Protein AF-A0A5J4UI88-F1 (afdb_monomer)

Structure (mmCIF, N/CA/C/O backbone):
data_AF-A0A5J4UI88-F1
#
_entry.id   AF-A0A5J4UI88-F1
#
loop_
_atom_site.group_PDB
_atom_site.id
_atom_site.type_symbol
_atom_site.label_atom_id
_atom_site.label_alt_id
_atom_site.label_comp_id
_atom_site.label_asym_id
_atom_site.label_entity_id
_atom_site.label_seq_id
_atom_site.pdbx_PDB_ins_code
_atom_site.Cartn_x
_atom_site.Cartn_y
_atom_site.Cartn_z
_atom_site.occupancy
_atom_site.B_iso_or_equiv
_atom_site.auth_seq_id
_atom_site.auth_comp_id
_atom_site.auth_asym_id
_atom_site.auth_atom_id
_atom_site.pdbx_PDB_model_num
ATOM 1 N N . MET A 1 1 ? 0.836 16.512 1.851 1.00 30.70 1 MET A N 1
ATOM 2 C CA . MET A 1 1 ? 0.501 16.439 0.409 1.00 30.70 1 MET A CA 1
ATOM 3 C C . MET A 1 1 ? 1.384 15.372 -0.224 1.00 30.70 1 MET A C 1
ATOM 5 O O . MET A 1 1 ? 2.600 15.520 -0.207 1.00 30.70 1 MET A O 1
ATOM 9 N N . VAL A 1 2 ? 0.810 14.248 -0.657 1.00 38.12 2 VAL A N 1
ATOM 10 C CA . VAL A 1 2 ? 1.555 13.188 -1.353 1.00 38.12 2 VAL A CA 1
ATOM 11 C C . VAL A 1 2 ? 1.760 13.658 -2.797 1.00 38.12 2 VAL A C 1
ATOM 13 O O . VAL A 1 2 ? 0.902 13.457 -3.644 1.00 38.1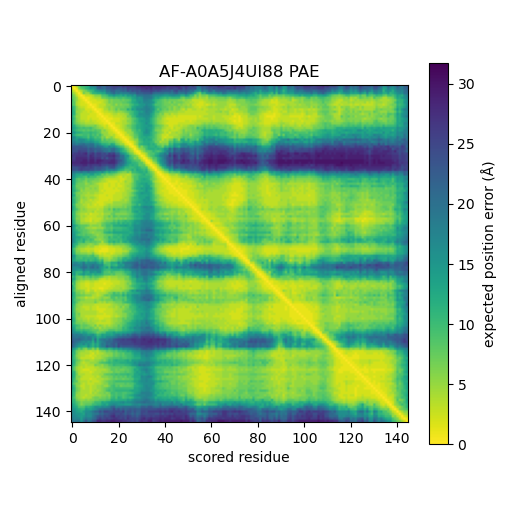2 2 VAL A O 1
ATOM 16 N N . ASN A 1 3 ? 2.866 14.352 -3.073 1.00 46.38 3 ASN A N 1
ATOM 17 C CA . ASN A 1 3 ? 3.141 14.979 -4.380 1.00 46.38 3 ASN A CA 1
ATOM 18 C C . ASN A 1 3 ? 3.817 14.036 -5.387 1.00 46.38 3 ASN A C 1
ATOM 20 O O . ASN A 1 3 ? 4.589 14.470 -6.240 1.00 46.38 3 ASN A O 1
ATOM 24 N N . THR A 1 4 ? 3.562 12.736 -5.275 1.00 62.91 4 THR A N 1
ATOM 25 C CA . THR A 1 4 ? 4.366 11.726 -5.962 1.00 62.91 4 THR A CA 1
ATOM 26 C C . THR A 1 4 ? 3.454 10.598 -6.438 1.00 62.91 4 THR A C 1
ATOM 28 O O . THR A 1 4 ? 3.512 9.480 -5.921 1.00 62.91 4 THR A O 1
ATOM 31 N N . SER A 1 5 ? 2.564 10.906 -7.389 1.00 69.12 5 SER A N 1
ATOM 32 C CA . SER A 1 5 ? 1.542 9.980 -7.906 1.00 69.12 5 SER A CA 1
ATOM 33 C C . SER A 1 5 ? 2.130 8.652 -8.396 1.00 69.12 5 SER A C 1
ATOM 35 O O . SER A 1 5 ? 1.512 7.605 -8.222 1.00 69.12 5 SER A O 1
ATOM 37 N N . GLN A 1 6 ? 3.374 8.656 -8.891 1.00 72.38 6 GLN A N 1
ATOM 38 C CA . GLN A 1 6 ? 4.074 7.445 -9.332 1.00 72.38 6 GLN A CA 1
ATOM 39 C C . GLN A 1 6 ? 4.306 6.408 -8.222 1.00 72.38 6 GLN A C 1
ATOM 41 O O . GLN A 1 6 ? 4.458 5.221 -8.508 1.00 72.38 6 GLN A O 1
ATOM 46 N N . THR A 1 7 ? 4.329 6.831 -6.955 1.00 78.25 7 THR A N 1
ATOM 47 C CA . THR A 1 7 ? 4.533 5.917 -5.820 1.00 78.25 7 THR A CA 1
ATOM 48 C C . THR A 1 7 ? 3.279 5.100 -5.508 1.00 78.25 7 THR A C 1
ATOM 50 O O . THR A 1 7 ? 3.391 4.026 -4.927 1.00 78.25 7 THR A O 1
ATOM 53 N N . LEU A 1 8 ? 2.089 5.535 -5.952 1.00 81.88 8 LEU A N 1
ATOM 54 C CA . LEU A 1 8 ? 0.861 4.751 -5.778 1.00 81.88 8 LEU A CA 1
ATOM 55 C C . LEU A 1 8 ? 0.901 3.435 -6.567 1.00 81.88 8 LEU A C 1
ATOM 57 O O . LEU A 1 8 ? 0.271 2.462 -6.159 1.00 81.88 8 LEU A O 1
ATOM 61 N N . LEU A 1 9 ? 1.660 3.389 -7.666 1.00 82.31 9 LEU A N 1
ATOM 62 C CA . LEU A 1 9 ? 1.787 2.205 -8.524 1.00 82.31 9 LEU A CA 1
ATOM 63 C C . LEU A 1 9 ? 2.499 1.046 -7.811 1.00 82.31 9 LEU A C 1
ATOM 65 O O . LEU A 1 9 ? 2.309 -0.110 -8.174 1.00 82.31 9 LEU A O 1
ATOM 69 N N . SER A 1 10 ? 3.301 1.362 -6.792 1.00 79.31 10 SER A N 1
ATOM 70 C CA . SER A 1 10 ? 4.039 0.417 -5.950 1.00 79.31 10 SER A CA 1
ATOM 71 C C . SER A 1 10 ? 3.528 0.413 -4.503 1.00 79.31 10 SER A C 1
ATOM 73 O O . SER A 1 10 ? 4.307 0.190 -3.575 1.00 79.31 10 SER A O 1
ATOM 75 N N . ASN A 1 11 ? 2.251 0.748 -4.285 1.00 82.62 11 ASN A N 1
ATOM 76 C CA . ASN A 1 11 ? 1.665 0.750 -2.947 1.00 82.62 11 ASN A CA 1
ATOM 77 C C . ASN A 1 11 ? 1.647 -0.664 -2.355 1.00 82.62 11 ASN A C 1
ATOM 79 O O . ASN A 1 11 ? 1.225 -1.609 -3.020 1.00 82.62 11 ASN A O 1
ATOM 83 N N . LEU A 1 12 ? 2.059 -0.786 -1.094 1.00 81.50 12 LEU A N 1
ATOM 84 C CA . LEU A 1 12 ? 2.133 -2.069 -0.399 1.00 81.50 12 LEU A CA 1
ATOM 85 C C . LEU A 1 12 ? 1.104 -2.205 0.728 1.00 81.50 12 LEU A C 1
ATOM 87 O O . LEU A 1 12 ? 0.577 -3.291 0.973 1.00 81.50 12 LEU A O 1
ATOM 91 N N . THR A 1 13 ? 0.847 -1.109 1.436 1.00 83.56 13 THR A N 1
ATOM 92 C CA . THR A 1 13 ? 0.018 -1.070 2.645 1.00 83.56 13 THR A CA 1
ATOM 93 C C . THR A 1 13 ? -0.467 0.356 2.897 1.00 83.56 13 THR A C 1
ATOM 95 O O . THR A 1 13 ? 0.109 1.326 2.393 1.00 83.56 13 THR A O 1
ATOM 98 N N . LEU A 1 14 ? -1.527 0.488 3.688 1.00 87.25 14 LEU A N 1
ATOM 99 C CA . LEU A 1 14 ? -1.999 1.766 4.198 1.00 87.25 14 LEU A CA 1
ATOM 100 C C . LEU A 1 14 ? -1.635 1.902 5.675 1.00 87.25 14 LEU A C 1
ATOM 102 O O . LEU A 1 14 ? -1.879 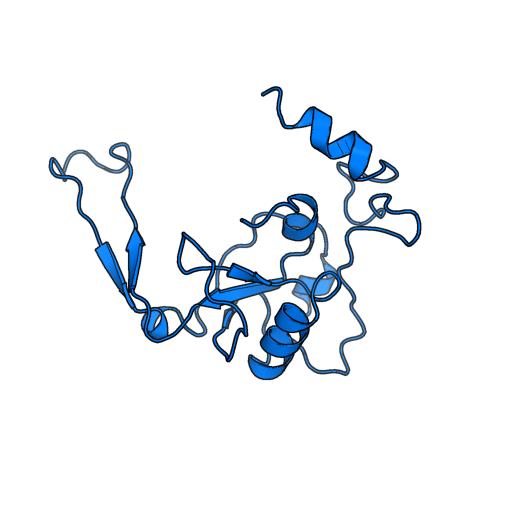1.004 6.475 1.00 87.25 14 LEU A O 1
ATOM 106 N N . TYR A 1 15 ? -1.115 3.061 6.046 1.00 87.31 15 TYR A N 1
ATOM 107 C CA . TYR A 1 15 ? -0.894 3.459 7.423 1.00 87.31 15 TYR A CA 1
ATOM 108 C C . TYR A 1 15 ? -2.076 4.270 7.960 1.00 87.31 15 TYR A C 1
ATOM 110 O O . TYR A 1 15 ? -2.558 5.202 7.305 1.00 87.31 15 TYR A O 1
ATOM 118 N N . VAL A 1 16 ? -2.480 3.963 9.193 1.00 86.81 16 VAL A N 1
ATOM 119 C CA . VAL A 1 16 ? -3.430 4.748 9.987 1.00 86.81 16 VAL A CA 1
ATOM 120 C C . VAL A 1 16 ? -2.872 5.020 11.377 1.00 86.81 16 VAL A C 1
ATOM 122 O O . VAL A 1 16 ? -2.233 4.178 12.007 1.00 86.81 16 VAL A O 1
ATOM 125 N N . HIS A 1 17 ? -3.155 6.211 11.895 1.00 83.88 17 HIS A N 1
ATOM 126 C CA . HIS A 1 17 ? -2.810 6.543 13.270 1.00 83.88 17 HIS A CA 1
ATOM 127 C C . HIS A 1 17 ? -3.947 6.127 14.212 1.00 83.88 17 HIS A C 1
ATOM 129 O O . HIS A 1 17 ? -5.086 6.569 14.059 1.00 83.88 17 HIS A O 1
ATOM 135 N N . LEU A 1 18 ? -3.634 5.332 15.238 1.00 83.00 18 LEU A N 1
ATOM 136 C CA . LEU A 1 18 ? -4.630 4.691 16.112 1.00 83.00 18 LEU A CA 1
ATOM 137 C C . LEU A 1 18 ? -5.561 5.675 16.834 1.00 83.00 18 LEU A C 1
ATOM 139 O O . LEU A 1 18 ? -6.724 5.368 17.076 1.00 83.00 18 LEU A O 1
ATOM 143 N N . LYS A 1 19 ? -5.057 6.866 17.178 1.00 79.00 19 LYS A N 1
ATOM 144 C CA . LYS A 1 19 ? -5.839 7.887 17.899 1.00 79.00 19 LYS A CA 1
ATOM 145 C C . LYS A 1 19 ? -6.694 8.767 16.985 1.00 79.00 19 LYS A C 1
ATOM 147 O O . LYS A 1 19 ? -7.449 9.590 17.494 1.00 79.00 19 LYS A O 1
ATOM 152 N N . TYR A 1 20 ? -6.541 8.660 15.666 1.00 78.31 20 TYR A N 1
ATOM 153 C CA . TYR A 1 20 ? -7.261 9.520 14.732 1.00 78.31 20 TYR A CA 1
ATOM 154 C C . TYR A 1 20 ? -8.560 8.884 14.267 1.00 78.31 20 TYR A C 1
ATOM 156 O O . TYR A 1 20 ? -8.663 7.672 14.091 1.00 78.31 20 TYR A O 1
ATOM 164 N N . SER A 1 21 ? -9.565 9.743 14.125 1.00 75.44 21 SER A N 1
ATOM 165 C CA . SER A 1 21 ? -10.857 9.386 13.563 1.00 75.44 21 SER A CA 1
ATOM 166 C C . SER A 1 21 ? -10.849 9.741 12.086 1.00 75.44 21 SER A C 1
ATOM 168 O O . SER A 1 21 ? -10.489 10.859 11.718 1.00 75.44 21 SER A O 1
ATOM 170 N N . ILE A 1 22 ? -11.217 8.777 11.255 1.00 73.75 22 ILE A N 1
ATOM 171 C CA . ILE A 1 22 ? -11.349 8.936 9.813 1.00 73.75 22 ILE A CA 1
ATOM 172 C C . ILE A 1 22 ? -12.830 9.153 9.521 1.00 73.75 22 ILE A C 1
ATOM 174 O O . ILE A 1 22 ? -13.685 8.403 9.998 1.00 73.75 22 ILE A O 1
ATOM 178 N N . PHE A 1 23 ? -13.119 10.189 8.741 1.00 67.19 23 PHE A N 1
ATOM 179 C CA . PHE A 1 23 ? -14.469 10.530 8.316 1.00 67.19 23 PHE A CA 1
ATOM 180 C C . PHE A 1 23 ? -14.680 10.036 6.890 1.00 67.19 23 PHE A C 1
ATOM 182 O O . PHE A 1 23 ? -13.916 10.392 5.991 1.00 67.19 23 PHE A O 1
ATOM 189 N N . ARG A 1 24 ? -15.716 9.222 6.677 1.00 65.62 24 ARG A N 1
ATOM 190 C CA . ARG A 1 24 ? -16.139 8.799 5.338 1.00 65.62 24 ARG A CA 1
ATOM 191 C C . ARG A 1 24 ? -17.492 9.427 5.025 1.00 65.62 24 ARG A C 1
ATOM 193 O O . ARG A 1 24 ? -18.434 9.273 5.800 1.00 65.62 24 ARG A O 1
ATOM 200 N N . CYS A 1 25 ? -17.562 10.133 3.900 1.00 58.53 25 CYS A N 1
ATOM 201 C CA . CYS A 1 25 ? -18.813 10.609 3.320 1.00 58.53 25 CYS A CA 1
ATOM 202 C C . CYS A 1 25 ? -19.299 9.576 2.295 1.00 58.53 25 CYS A C 1
ATOM 204 O O . CYS A 1 25 ? -18.481 9.027 1.553 1.00 58.53 25 CYS A O 1
ATOM 206 N N . PHE A 1 26 ? -20.599 9.297 2.274 1.00 55.66 26 PHE A N 1
ATOM 207 C CA . PHE A 1 26 ? -21.227 8.467 1.248 1.00 55.66 26 PHE A CA 1
ATOM 208 C C . PHE A 1 26 ? -21.807 9.375 0.165 1.00 55.66 26 PHE A C 1
ATOM 210 O O . PHE A 1 26 ? -22.460 10.368 0.484 1.00 55.66 26 PHE A O 1
ATOM 217 N N . ASP A 1 27 ? -21.537 9.051 -1.100 1.00 46.69 27 ASP A N 1
ATOM 218 C CA . ASP A 1 27 ? -22.080 9.791 -2.237 1.00 46.69 27 ASP A CA 1
ATOM 219 C C . ASP A 1 27 ? -23.518 9.333 -2.512 1.00 46.69 27 ASP A C 1
ATOM 221 O O . ASP A 1 27 ? -23.821 8.140 -2.485 1.00 46.69 27 ASP A O 1
ATOM 225 N N . ALA A 1 28 ? -24.405 10.283 -2.804 1.00 50.88 28 ALA A N 1
ATOM 226 C CA . ALA A 1 28 ? -25.863 10.107 -2.849 1.00 50.88 28 ALA A CA 1
ATOM 227 C C . ALA A 1 28 ? -26.395 9.166 -3.957 1.00 50.88 28 ALA A C 1
ATOM 229 O O . ALA A 1 28 ? -27.603 9.073 -4.158 1.00 50.88 28 ALA A O 1
ATOM 230 N N . LYS A 1 29 ? -25.516 8.494 -4.710 1.00 52.00 29 LYS A N 1
ATOM 231 C CA . LYS A 1 29 ? -25.897 7.554 -5.779 1.00 52.00 29 LYS A CA 1
ATOM 232 C C . LYS A 1 29 ? -26.112 6.126 -5.273 1.00 52.00 29 LYS A C 1
ATOM 234 O O . LYS A 1 29 ? -26.747 5.340 -5.971 1.00 52.00 29 LYS A 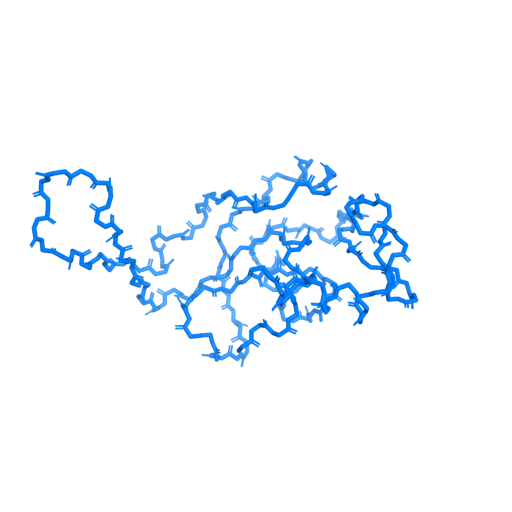O 1
ATOM 239 N N . ASP A 1 30 ? -25.658 5.822 -4.059 1.00 52.62 30 ASP A N 1
ATOM 240 C CA . ASP A 1 30 ? -25.952 4.566 -3.376 1.00 52.62 30 ASP A CA 1
ATOM 241 C C . ASP A 1 30 ? -27.206 4.730 -2.492 1.00 52.62 30 ASP A C 1
ATOM 243 O O . ASP A 1 30 ? -27.125 5.014 -1.301 1.00 52.62 30 ASP A O 1
ATOM 247 N N . VAL A 1 31 ? -28.367 4.472 -3.109 1.00 46.53 31 VAL A N 1
ATOM 248 C CA . VAL A 1 31 ? -29.668 4.131 -2.493 1.00 46.53 31 VAL A CA 1
ATOM 249 C C . VAL A 1 31 ? -30.560 5.296 -2.016 1.00 46.53 31 VAL A C 1
ATOM 251 O O . VAL A 1 31 ? -30.252 6.029 -1.080 1.00 46.53 31 VAL A O 1
ATOM 254 N N . ASP A 1 32 ? -31.761 5.329 -2.610 1.00 46.69 32 ASP A N 1
ATOM 255 C CA . ASP A 1 32 ? -32.997 6.094 -2.335 1.00 46.69 32 ASP A CA 1
ATOM 256 C C . ASP A 1 32 ? -33.530 6.081 -0.871 1.00 46.69 32 ASP A C 1
ATOM 258 O O . ASP A 1 32 ? -34.726 6.240 -0.633 1.00 46.69 32 ASP A O 1
ATOM 262 N N . VAL A 1 33 ? -32.692 5.900 0.158 1.00 46.22 33 VAL A N 1
ATOM 263 C CA . VAL A 1 33 ? -33.141 5.826 1.568 1.00 46.22 33 VAL A CA 1
ATOM 264 C C . VAL A 1 33 ? -32.445 6.817 2.511 1.00 46.22 33 VAL A C 1
ATOM 266 O O . VAL A 1 33 ? -32.928 7.020 3.623 1.00 46.22 33 VAL A O 1
ATOM 269 N N . VAL A 1 34 ? -31.380 7.525 2.116 1.00 44.47 34 VAL A N 1
ATOM 270 C CA . VAL A 1 34 ? -30.689 8.445 3.046 1.00 44.47 34 VAL A CA 1
ATOM 271 C C . VAL A 1 34 ? -30.649 9.872 2.514 1.00 44.47 34 VAL A C 1
ATOM 273 O O . VAL A 1 34 ? -29.642 10.368 2.026 1.00 44.47 34 VAL A O 1
ATOM 276 N N . LEU A 1 35 ? -31.760 10.571 2.717 1.00 47.38 35 LEU A N 1
ATOM 277 C CA . LEU A 1 35 ? -31.930 12.014 2.523 1.00 47.38 35 LEU A CA 1
ATOM 278 C C . LEU A 1 35 ? -31.022 12.912 3.401 1.00 47.38 35 LEU A C 1
ATOM 280 O O . LEU A 1 35 ? -31.289 14.101 3.498 1.00 47.38 35 LEU A O 1
ATOM 284 N N . ASN A 1 36 ? -29.966 12.417 4.057 1.00 46.81 36 ASN A N 1
ATOM 285 C CA . ASN A 1 36 ? -29.155 13.227 4.977 1.00 46.81 36 ASN A CA 1
ATOM 286 C C . ASN A 1 36 ? -27.709 12.731 5.074 1.00 46.81 36 ASN A C 1
ATOM 288 O O . ASN A 1 36 ? -27.447 11.894 5.930 1.00 46.81 36 ASN A O 1
ATOM 292 N N . ASN A 1 37 ? -26.800 13.264 4.242 1.00 54.19 37 ASN A N 1
ATOM 293 C CA . ASN A 1 37 ? -25.327 13.281 4.387 1.00 54.19 37 ASN A CA 1
ATOM 294 C C . ASN A 1 37 ? -24.786 12.598 5.662 1.00 54.19 37 ASN A C 1
ATOM 296 O O . ASN A 1 37 ? -24.353 13.264 6.608 1.00 54.19 37 ASN A O 1
ATOM 300 N N . ALA A 1 38 ? -24.836 11.266 5.713 1.00 61.94 38 ALA A N 1
ATOM 301 C CA . ALA A 1 38 ? -24.505 10.534 6.922 1.00 61.94 38 ALA A CA 1
ATOM 302 C C . ALA A 1 38 ? -22.983 10.454 7.022 1.00 61.94 38 ALA A C 1
ATOM 304 O O . ALA A 1 38 ? -22.327 9.762 6.243 1.00 61.94 38 ALA A O 1
ATOM 305 N N . ILE A 1 39 ? -22.414 11.192 7.973 1.00 66.38 39 ILE A N 1
ATOM 306 C CA . ILE A 1 39 ? -20.987 11.124 8.278 1.00 66.38 39 ILE A CA 1
ATOM 307 C C . ILE A 1 39 ? -20.775 9.933 9.207 1.00 66.38 39 ILE A C 1
ATOM 309 O O . ILE A 1 39 ? -21.250 9.931 10.344 1.00 66.38 39 ILE A O 1
ATOM 313 N N . VAL A 1 40 ? -20.038 8.929 8.734 1.00 72.38 40 VAL A N 1
ATOM 314 C CA . VAL A 1 40 ? -19.594 7.818 9.578 1.00 72.38 40 VAL A CA 1
ATOM 315 C C . VAL A 1 40 ? -18.1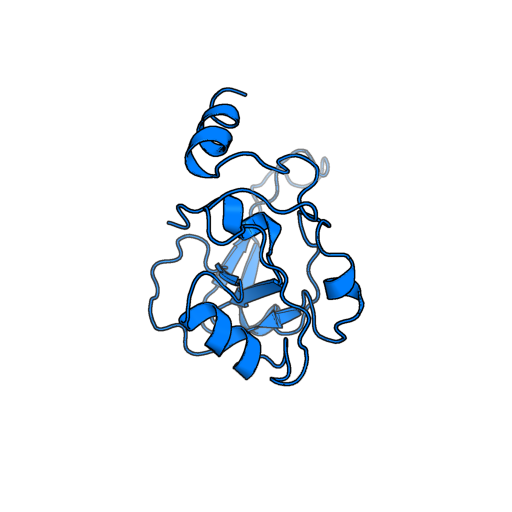73 8.097 10.052 1.00 72.38 40 VAL A C 1
ATOM 317 O O . VAL A 1 40 ? -17.266 8.339 9.252 1.00 72.38 40 VAL A O 1
ATOM 320 N N . THR A 1 41 ? -17.995 8.045 11.370 1.00 77.75 41 THR A N 1
ATOM 321 C CA . THR A 1 41 ? -16.703 8.199 12.040 1.00 77.75 41 THR A CA 1
ATOM 322 C C . THR A 1 41 ? -16.158 6.823 12.395 1.00 77.75 41 THR A C 1
ATOM 324 O O . THR A 1 41 ? -16.807 6.070 13.118 1.00 77.75 41 THR A O 1
ATOM 327 N N . ILE A 1 42 ? -14.959 6.502 11.914 1.00 82.69 42 ILE A N 1
ATOM 328 C CA . ILE A 1 42 ? -14.280 5.226 12.179 1.00 82.69 42 ILE A CA 1
ATOM 329 C C . ILE A 1 42 ? -12.961 5.530 12.887 1.00 82.69 42 ILE A C 1
ATOM 331 O O . ILE A 1 42 ? -12.209 6.397 12.433 1.00 82.69 42 ILE A O 1
ATOM 335 N N . LYS A 1 43 ? -12.652 4.845 13.994 1.00 85.12 43 LYS A N 1
ATOM 336 C CA . LYS A 1 43 ? -11.342 5.017 14.638 1.00 85.12 43 LYS A CA 1
ATOM 337 C C . LYS A 1 43 ? -10.279 4.273 13.840 1.00 85.12 43 LYS A C 1
ATOM 339 O O . LYS A 1 43 ? -10.519 3.170 13.359 1.00 85.12 43 LYS A O 1
ATOM 344 N N . GLY A 1 44 ? -9.073 4.833 13.756 1.00 82.25 44 GLY A N 1
ATOM 345 C CA . GLY A 1 44 ? -7.939 4.164 13.111 1.00 82.25 44 GLY A CA 1
ATOM 346 C C . GLY A 1 44 ? -7.634 2.788 13.714 1.00 82.25 44 GLY A C 1
ATOM 347 O O . GLY A 1 44 ? -7.283 1.868 12.984 1.00 82.25 44 GLY A O 1
ATOM 348 N N . SER A 1 45 ? -7.856 2.611 15.022 1.00 86.75 45 SER A N 1
ATOM 349 C CA . SER A 1 45 ? -7.764 1.307 15.694 1.00 86.75 45 SER A CA 1
ATOM 350 C C . SER A 1 45 ? -8.682 0.240 15.099 1.00 86.75 45 SER A C 1
ATOM 352 O O . SER A 1 45 ? -8.317 -0.928 15.082 1.00 86.75 45 SER A O 1
ATOM 354 N N . ASP A 1 46 ? -9.849 0.634 14.592 1.00 86.50 46 ASP A N 1
ATOM 355 C CA . ASP A 1 46 ? -10.862 -0.295 14.082 1.00 86.50 46 ASP A CA 1
ATOM 356 C C . ASP A 1 46 ? -10.519 -0.788 12.668 1.00 86.50 46 ASP A C 1
ATOM 358 O O . ASP A 1 46 ? -11.129 -1.735 12.166 1.00 86.50 46 ASP A O 1
ATOM 362 N N . LEU A 1 47 ? -9.565 -0.120 12.016 1.00 86.06 47 LEU A N 1
ATOM 363 C CA . LEU A 1 47 ? -9.080 -0.435 10.679 1.00 86.06 47 LEU A CA 1
ATOM 364 C C . LEU A 1 47 ? -7.820 -1.297 10.689 1.00 86.06 47 LEU A C 1
ATOM 366 O O . LEU A 1 47 ? -7.504 -1.868 9.651 1.00 86.06 47 LEU A O 1
ATOM 370 N N . LEU A 1 48 ? -7.111 -1.387 11.816 1.00 88.62 48 LEU A N 1
ATOM 371 C CA . LEU A 1 48 ? -5.857 -2.128 11.919 1.00 88.62 48 LEU A CA 1
ATOM 372 C C . LEU A 1 48 ? -6.043 -3.585 11.466 1.00 88.62 48 LEU A C 1
ATOM 374 O O . LEU A 1 48 ? -7.077 -4.191 11.739 1.00 88.62 48 LEU A O 1
ATOM 378 N N . GLU A 1 49 ? -5.059 -4.115 10.735 1.00 87.31 49 GLU A N 1
ATOM 379 C CA . GLU A 1 49 ? -5.033 -5.480 10.180 1.00 87.31 49 GLU A CA 1
ATOM 380 C C . GLU A 1 49 ? -6.140 -5.807 9.164 1.00 87.31 49 GLU A C 1
ATOM 382 O O . GLU A 1 49 ? -6.156 -6.903 8.601 1.00 87.31 49 GLU A O 1
ATOM 387 N N . ARG A 1 50 ? -7.041 -4.869 8.841 1.00 87.81 50 ARG A N 1
ATOM 388 C CA . ARG A 1 50 ? -8.007 -5.086 7.760 1.00 87.81 50 ARG A CA 1
ATOM 389 C C . ARG A 1 50 ? -7.313 -5.076 6.411 1.00 87.81 50 ARG A C 1
ATOM 391 O O . ARG A 1 50 ? -6.450 -4.240 6.152 1.00 87.81 50 ARG A O 1
ATOM 398 N N . TYR A 1 51 ? -7.765 -5.961 5.531 1.00 86.00 51 TYR A N 1
ATOM 399 C CA . TYR A 1 51 ? -7.362 -5.952 4.135 1.00 86.00 51 TYR A CA 1
ATOM 400 C C . TYR A 1 51 ? -8.009 -4.786 3.387 1.00 86.00 51 TYR A C 1
ATOM 402 O O . TYR A 1 51 ? -9.190 -4.486 3.576 1.00 86.00 51 TYR A O 1
ATOM 410 N N . HIS A 1 52 ? -7.241 -4.159 2.505 1.00 83.81 52 HIS A N 1
ATOM 411 C CA . HIS A 1 52 ? -7.725 -3.191 1.533 1.00 83.81 52 HIS A CA 1
ATOM 412 C C . HIS A 1 52 ? -7.462 -3.689 0.109 1.00 83.81 52 HIS A C 1
ATOM 414 O O . HIS A 1 52 ? -6.556 -4.482 -0.145 1.00 83.81 52 HIS A O 1
ATOM 420 N N . GLU A 1 53 ? -8.246 -3.200 -0.847 1.00 81.06 53 GLU A N 1
ATOM 421 C CA . GLU A 1 53 ? -7.940 -3.410 -2.258 1.00 81.06 53 GLU A CA 1
ATOM 422 C C . GLU A 1 53 ? -6.859 -2.428 -2.715 1.00 81.06 53 GLU A C 1
ATOM 424 O O . GLU A 1 53 ? -6.781 -1.286 -2.249 1.00 81.06 53 GLU A O 1
ATOM 429 N N . THR A 1 54 ? -5.998 -2.878 -3.623 1.00 77.00 54 THR A N 1
ATOM 430 C CA . THR A 1 54 ? -4.960 -2.034 -4.220 1.00 77.00 54 THR A CA 1
ATOM 431 C C . THR A 1 54 ? -5.450 -1.502 -5.555 1.00 77.00 54 THR A C 1
ATOM 433 O O . THR A 1 54 ? -5.968 -2.254 -6.377 1.00 77.00 54 THR A O 1
ATOM 436 N N . LEU A 1 55 ? -5.252 -0.201 -5.773 1.00 79.44 55 LEU A N 1
ATOM 437 C CA . LEU A 1 55 ? -5.690 0.506 -6.981 1.00 79.44 55 LEU A CA 1
ATOM 438 C C . LEU A 1 55 ? -4.995 0.003 -8.256 1.00 79.44 55 LEU A C 1
ATOM 440 O O . LEU A 1 55 ? -5.574 0.060 -9.335 1.00 79.44 55 LEU A O 1
ATOM 444 N N . PHE A 1 56 ? -3.762 -0.495 -8.129 1.00 81.88 56 PHE A N 1
ATOM 445 C CA . PHE A 1 56 ? -2.924 -0.924 -9.244 1.00 81.88 56 PHE A CA 1
ATOM 446 C C . PHE A 1 56 ? -2.304 -2.298 -8.981 1.00 81.88 56 PHE A C 1
ATOM 448 O O . PHE A 1 56 ? -1.786 -2.555 -7.896 1.00 81.88 56 PHE A O 1
ATOM 455 N N . LYS A 1 57 ? -2.323 -3.180 -9.986 1.00 82.94 57 LYS A N 1
ATOM 456 C CA . LYS A 1 57 ? -1.868 -4.580 -9.875 1.00 82.94 57 LYS A CA 1
ATOM 457 C C . LYS A 1 57 ? -0.639 -4.877 -10.749 1.00 82.94 57 LYS A C 1
ATOM 459 O O . LYS A 1 57 ? -0.570 -5.916 -11.395 1.00 82.94 57 LYS A O 1
ATOM 464 N N . TYR A 1 58 ? 0.332 -3.963 -10.774 1.00 83.94 58 TYR A N 1
ATOM 465 C CA . TYR A 1 58 ? 1.546 -4.091 -11.600 1.00 83.94 58 TYR A CA 1
ATOM 466 C C . TYR A 1 58 ? 2.526 -5.151 -11.082 1.00 83.94 58 TYR A C 1
ATOM 468 O O . TYR A 1 58 ? 3.133 -5.903 -11.841 1.00 83.94 58 TYR A O 1
ATOM 476 N N . PHE A 1 59 ? 2.660 -5.263 -9.763 1.00 82.44 59 PHE A N 1
ATOM 477 C CA . PHE A 1 59 ? 3.650 -6.140 -9.148 1.00 82.44 59 PHE A CA 1
ATOM 478 C C . PHE A 1 59 ? 3.020 -7.451 -8.692 1.00 82.44 59 PHE A C 1
ATOM 480 O O . PHE A 1 59 ? 2.710 -7.628 -7.518 1.00 82.44 59 PHE A O 1
ATOM 487 N N . LYS A 1 60 ? 2.882 -8.407 -9.616 1.00 77.25 60 LYS A N 1
ATOM 488 C CA . LYS A 1 60 ? 2.340 -9.751 -9.321 1.00 77.25 60 LYS A CA 1
ATOM 489 C C . LYS A 1 60 ? 3.084 -10.464 -8.191 1.00 77.25 60 LYS A C 1
ATOM 491 O O . LYS A 1 60 ? 2.486 -11.195 -7.417 1.00 77.25 60 LYS A O 1
ATOM 496 N N . ASN A 1 61 ? 4.380 -10.201 -8.048 1.00 73.31 61 ASN A N 1
ATOM 497 C CA . ASN A 1 61 ? 5.193 -10.790 -6.987 1.00 73.31 61 ASN A CA 1
ATOM 498 C C . ASN A 1 61 ? 4.790 -10.313 -5.584 1.00 73.31 61 ASN A C 1
ATOM 500 O O . ASN A 1 61 ? 5.045 -11.028 -4.619 1.00 73.31 61 ASN A O 1
ATOM 504 N N . LEU A 1 62 ? 4.125 -9.154 -5.464 1.00 72.38 62 LEU A N 1
ATOM 505 C CA . LEU A 1 62 ? 3.525 -8.744 -4.196 1.00 72.38 62 LEU A CA 1
ATOM 506 C C . LEU A 1 62 ? 2.449 -9.735 -3.767 1.00 72.38 62 LEU A C 1
ATOM 508 O O . LEU A 1 62 ? 2.286 -9.939 -2.575 1.00 72.38 62 LEU A O 1
ATOM 512 N N . GLU A 1 63 ? 1.760 -10.411 -4.695 1.00 69.69 63 GLU A N 1
ATOM 513 C CA . GLU A 1 63 ? 0.719 -11.386 -4.355 1.00 69.69 63 GLU A CA 1
ATOM 514 C C . GLU A 1 63 ? 1.230 -12.616 -3.598 1.00 69.69 63 GLU A C 1
ATOM 516 O O . GLU A 1 63 ? 0.453 -13.297 -2.927 1.00 69.69 63 GLU A O 1
ATOM 521 N N . LEU A 1 64 ? 2.537 -12.870 -3.656 1.00 71.75 64 LEU A N 1
ATOM 522 C CA . LEU A 1 64 ? 3.193 -13.943 -2.912 1.00 71.75 64 LEU A CA 1
ATOM 523 C C . LEU A 1 64 ? 3.448 -13.568 -1.447 1.00 71.75 64 LEU A C 1
ATOM 525 O O . LEU A 1 64 ? 3.774 -14.436 -0.642 1.00 71.75 64 LEU A O 1
ATOM 529 N N . MET A 1 65 ? 3.291 -12.293 -1.087 1.00 73.81 65 MET A N 1
ATOM 530 C CA . MET A 1 65 ? 3.492 -11.830 0.277 1.00 73.81 65 MET A CA 1
ATOM 531 C C . MET A 1 65 ? 2.250 -12.105 1.135 1.00 73.81 65 MET A C 1
ATOM 533 O O . MET A 1 65 ? 1.147 -11.667 0.773 1.00 73.81 65 MET A O 1
ATOM 537 N N . PRO A 1 66 ? 2.403 -12.780 2.288 1.00 67.44 66 PRO A N 1
ATOM 538 C CA . PRO A 1 66 ? 1.274 -13.191 3.122 1.00 67.44 66 PRO A CA 1
ATOM 539 C C . PRO A 1 66 ? 0.565 -12.004 3.792 1.00 67.44 66 PRO A C 1
ATOM 541 O O . PRO A 1 66 ? -0.652 -12.027 3.952 1.00 67.44 66 PRO A O 1
ATOM 544 N N . CYS A 1 67 ? 1.310 -10.948 4.131 1.00 72.75 67 CYS A N 1
ATOM 545 C CA . CYS A 1 67 ? 0.829 -9.809 4.921 1.00 72.75 67 CYS A CA 1
ATOM 546 C C . CYS A 1 67 ? 0.669 -8.517 4.102 1.00 72.75 67 CYS A C 1
ATOM 548 O O . CYS A 1 67 ? 0.718 -7.420 4.654 1.00 72.75 67 CYS A O 1
ATOM 550 N N . ARG A 1 68 ? 0.509 -8.609 2.778 1.00 71.94 68 ARG A N 1
ATOM 551 C CA . ARG A 1 68 ? 0.289 -7.425 1.927 1.00 71.94 68 ARG A CA 1
ATOM 552 C C . ARG A 1 68 ? -1.102 -6.832 2.125 1.00 71.94 68 ARG A C 1
ATOM 554 O O . ARG A 1 68 ? -2.043 -7.543 2.471 1.00 71.94 68 ARG A O 1
ATOM 561 N N . HIS A 1 69 ? -1.240 -5.554 1.784 1.00 76.38 69 HIS A N 1
ATOM 562 C CA . HIS A 1 69 ? -2.517 -4.841 1.747 1.00 76.38 69 HIS A CA 1
ATOM 563 C C . HIS A 1 69 ? -3.309 -4.870 3.063 1.00 76.38 69 HIS A C 1
ATOM 565 O O . HIS A 1 69 ? -4.513 -4.625 3.067 1.00 76.38 69 HIS A O 1
ATOM 571 N N . ILE A 1 70 ? -2.654 -5.176 4.182 1.00 86.12 70 ILE A N 1
ATOM 572 C CA . ILE A 1 70 ? -3.223 -4.966 5.508 1.00 86.12 70 ILE A CA 1
ATOM 573 C C . ILE A 1 70 ? -3.017 -3.509 5.893 1.00 86.12 70 ILE A C 1
ATOM 575 O O . ILE A 1 70 ? -2.060 -2.878 5.449 1.00 86.12 70 ILE A O 1
ATOM 579 N N . ILE A 1 71 ? -3.895 -2.969 6.719 1.00 87.56 71 ILE A N 1
ATOM 580 C CA . ILE A 1 71 ? -3.718 -1.641 7.297 1.00 87.56 71 ILE A CA 1
ATOM 581 C C . ILE A 1 71 ? -2.809 -1.747 8.525 1.00 87.56 71 ILE A C 1
ATOM 583 O O . ILE A 1 71 ? -3.045 -2.573 9.408 1.00 87.56 71 ILE A O 1
ATOM 587 N N . VAL A 1 72 ? -1.795 -0.888 8.603 1.00 89.06 72 VAL A N 1
ATOM 588 C CA . VAL A 1 72 ? -0.803 -0.875 9.686 1.00 89.06 72 VAL A CA 1
ATOM 589 C C . VAL A 1 72 ? -0.822 0.419 10.486 1.00 89.06 72 VAL A C 1
ATOM 591 O O . VAL A 1 72 ? -1.329 1.452 10.051 1.00 89.06 72 VAL A O 1
ATOM 594 N N . SER A 1 73 ? -0.228 0.363 11.673 1.00 88.12 73 SER A N 1
ATOM 595 C CA . SER A 1 73 ? 0.029 1.528 12.516 1.00 88.12 73 SER A CA 1
ATOM 596 C C . SER A 1 73 ? 1.471 1.507 13.022 1.00 88.12 73 SER A C 1
ATOM 598 O O . SER A 1 73 ? 2.172 0.503 12.895 1.00 88.12 73 SER A O 1
ATOM 600 N N . GLY A 1 74 ? 1.935 2.631 13.557 1.00 81.12 74 GLY A N 1
ATOM 601 C CA . GLY A 1 74 ? 3.313 2.817 13.995 1.00 81.12 74 GLY A CA 1
ATOM 602 C C . GLY A 1 74 ? 3.639 4.286 14.243 1.00 81.12 74 GLY A C 1
ATOM 603 O O . GLY A 1 74 ? 2.775 5.157 14.129 1.00 81.12 74 GLY A O 1
ATOM 604 N N . ASP A 1 75 ? 4.899 4.563 14.558 1.00 71.94 75 ASP A N 1
ATOM 605 C CA . ASP A 1 75 ? 5.371 5.917 14.830 1.00 71.94 75 ASP A CA 1
ATOM 606 C C . ASP A 1 75 ? 5.815 6.602 13.534 1.00 71.94 75 ASP A C 1
ATOM 608 O O . ASP A 1 75 ? 6.990 6.621 13.172 1.00 71.94 75 ASP A O 1
ATOM 612 N N . TYR A 1 76 ? 4.853 7.171 12.804 1.00 72.19 76 TYR A N 1
ATOM 613 C CA . TYR A 1 76 ? 5.162 8.002 11.643 1.00 72.19 76 TYR A CA 1
ATOM 614 C C . TYR A 1 76 ? 5.614 9.392 12.108 1.00 72.19 76 TYR A C 1
ATOM 616 O O . TYR A 1 76 ? 4.835 10.143 12.701 1.00 72.19 76 TYR A O 1
ATOM 624 N N . PHE A 1 77 ? 6.865 9.762 11.821 1.00 56.97 77 PHE A N 1
ATOM 625 C CA . PHE A 1 77 ? 7.519 10.946 12.402 1.00 56.97 77 PHE A CA 1
ATOM 626 C C . PHE A 1 77 ? 6.897 12.294 11.976 1.00 56.97 77 PHE A C 1
ATOM 628 O O . PHE A 1 77 ? 7.245 13.345 12.516 1.00 56.97 77 PHE A O 1
ATOM 635 N N . LYS A 1 78 ? 5.938 12.301 11.036 1.00 59.19 78 LYS A N 1
ATOM 636 C CA . LYS A 1 78 ? 5.276 13.527 10.570 1.00 59.19 78 LYS A CA 1
ATOM 637 C C . LYS A 1 78 ? 3.771 13.373 10.339 1.00 59.19 78 LYS A C 1
ATOM 639 O O . LYS A 1 78 ? 3.322 12.529 9.570 1.00 59.19 78 LYS A O 1
ATOM 644 N N . ARG A 1 79 ? 3.002 14.246 10.998 1.00 55.62 79 ARG A N 1
ATOM 645 C CA . ARG A 1 79 ? 1.532 14.239 11.141 1.00 55.62 79 ARG A CA 1
ATOM 646 C C . ARG A 1 79 ? 0.764 15.012 10.055 1.00 55.62 79 ARG A C 1
ATOM 648 O O . ARG A 1 79 ? -0.400 15.333 10.252 1.00 55.62 79 ARG A O 1
ATOM 655 N N . ASP A 1 80 ? 1.362 15.274 8.897 1.00 58.34 80 ASP A N 1
ATOM 656 C CA . ASP A 1 80 ? 0.792 16.206 7.905 1.00 58.34 80 ASP A CA 1
ATOM 657 C C . ASP A 1 80 ? -0.104 15.521 6.845 1.00 58.34 80 ASP A C 1
ATOM 659 O O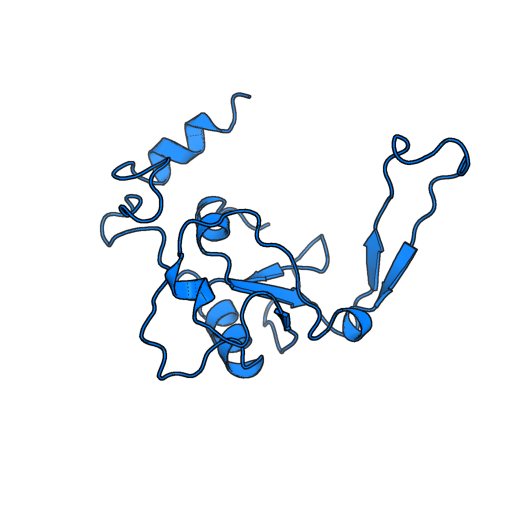 . ASP A 1 80 ? -0.150 15.945 5.682 1.00 58.34 80 ASP A O 1
ATOM 663 N N . SER A 1 81 ? -0.796 14.430 7.206 1.00 62.72 81 SER A N 1
ATOM 664 C CA . SER A 1 81 ? -1.808 13.827 6.326 1.00 62.72 81 SER A CA 1
ATOM 665 C C . SER A 1 81 ? -3.170 14.457 6.580 1.00 62.72 81 SER A C 1
ATOM 667 O O . SER A 1 81 ? -3.710 14.377 7.679 1.00 62.72 81 SER A O 1
ATOM 669 N N . VAL A 1 82 ? -3.739 15.046 5.531 1.00 60.59 82 VAL A N 1
ATOM 670 C CA . VAL A 1 82 ? -5.046 15.716 5.572 1.00 60.59 82 VAL A CA 1
ATOM 671 C C . VAL A 1 82 ? -6.197 14.703 5.676 1.00 60.59 82 VAL A C 1
ATOM 673 O O . VAL A 1 82 ? -7.267 15.042 6.165 1.00 60.59 82 VAL A O 1
ATOM 676 N N . THR A 1 83 ? -5.987 13.449 5.260 1.00 70.06 83 THR A N 1
ATOM 677 C CA . THR A 1 83 ? -7.032 12.407 5.203 1.00 70.06 83 THR A CA 1
ATOM 678 C C . THR A 1 83 ? -6.986 11.418 6.370 1.00 70.06 83 THR A C 1
ATOM 680 O O . THR A 1 83 ? -7.893 10.604 6.517 1.00 70.06 83 THR A O 1
ATOM 683 N N . GLY A 1 84 ? -5.926 11.439 7.186 1.00 74.75 84 GLY A N 1
ATOM 684 C CA . GLY A 1 84 ? -5.728 10.477 8.279 1.00 74.75 84 GLY A CA 1
ATOM 685 C C . GLY A 1 84 ? -5.302 9.065 7.840 1.00 74.75 84 GLY A C 1
ATOM 686 O O . GLY A 1 84 ? -5.035 8.229 8.701 1.00 74.75 84 GLY A O 1
ATOM 687 N N . ILE A 1 85 ? -5.181 8.820 6.529 1.00 80.12 85 ILE A N 1
ATOM 688 C CA . ILE A 1 85 ? -4.652 7.590 5.921 1.00 80.12 85 ILE A CA 1
ATOM 689 C C . ILE A 1 85 ? -3.436 7.965 5.065 1.00 80.12 85 ILE A C 1
ATOM 691 O O . ILE A 1 85 ? -3.437 9.006 4.403 1.00 80.12 85 ILE A O 1
ATOM 695 N N . ILE A 1 86 ? -2.386 7.147 5.080 1.00 83.00 86 ILE A N 1
ATOM 696 C CA . ILE A 1 86 ? -1.169 7.350 4.279 1.00 83.00 86 ILE A CA 1
ATOM 697 C C . ILE A 1 86 ? -0.887 6.067 3.498 1.00 83.00 86 ILE A C 1
ATOM 699 O O . ILE A 1 86 ? -0.943 4.988 4.075 1.00 83.00 86 ILE A O 1
ATOM 703 N N . HIS A 1 87 ? -0.591 6.154 2.200 1.00 84.94 87 HIS A N 1
ATOM 704 C CA . HIS A 1 87 ? -0.092 4.995 1.454 1.00 84.94 87 HIS A CA 1
ATOM 705 C C . HIS A 1 87 ? 1.405 4.821 1.724 1.00 84.94 87 HIS A C 1
ATOM 707 O O . HIS A 1 87 ? 2.135 5.809 1.811 1.00 84.94 87 HIS A O 1
ATOM 713 N N . CYS A 1 88 ? 1.864 3.581 1.862 1.00 83.50 88 CYS A N 1
ATOM 714 C CA . CYS A 1 88 ? 3.253 3.291 2.198 1.00 83.50 88 CYS A CA 1
ATOM 715 C C . CYS A 1 88 ? 3.935 2.491 1.088 1.00 83.50 88 CYS A C 1
ATOM 717 O O . CYS A 1 88 ? 3.395 1.518 0.554 1.00 83.50 88 CYS A O 1
ATOM 719 N N . THR A 1 89 ? 5.158 2.911 0.765 1.00 80.19 89 THR A N 1
ATOM 720 C CA . THR A 1 89 ? 6.007 2.295 -0.261 1.00 80.19 89 THR A CA 1
ATOM 721 C C . THR A 1 89 ? 7.402 2.012 0.275 1.00 80.19 89 THR A C 1
ATOM 723 O O . THR A 1 89 ? 7.910 2.741 1.112 1.00 80.19 89 THR A O 1
ATOM 726 N N . LEU A 1 90 ? 8.077 0.985 -0.230 1.00 76.38 90 LEU A N 1
ATOM 727 C CA . LEU A 1 90 ? 9.374 0.579 0.330 1.00 76.38 90 LEU A CA 1
ATOM 728 C C . LEU A 1 90 ? 10.544 1.471 -0.101 1.00 76.38 90 LEU A C 1
ATOM 730 O O . LEU A 1 90 ? 11.490 1.649 0.659 1.00 76.38 90 LEU A O 1
ATOM 734 N N . PHE A 1 91 ? 10.505 1.994 -1.330 1.00 72.81 91 PHE A N 1
ATOM 735 C CA . PHE A 1 91 ? 11.698 2.537 -1.995 1.00 72.81 91 PHE A CA 1
ATOM 736 C C . PHE A 1 91 ? 11.827 4.050 -1.950 1.00 72.81 91 PHE A C 1
ATOM 738 O O . PHE A 1 91 ? 12.919 4.581 -2.135 1.00 72.81 91 PHE A O 1
ATOM 745 N N . PHE A 1 92 ? 10.731 4.762 -1.713 1.00 72.81 92 PHE A N 1
ATOM 746 C CA . PHE A 1 92 ? 10.727 6.208 -1.891 1.00 72.81 92 PHE A CA 1
ATOM 747 C C . PHE A 1 92 ? 10.926 6.972 -0.583 1.00 72.81 92 PHE A C 1
ATOM 749 O O . PHE A 1 92 ? 11.338 8.132 -0.619 1.00 72.81 92 PHE A O 1
ATOM 756 N N . ARG A 1 93 ? 10.627 6.357 0.571 1.00 75.00 93 ARG A N 1
ATOM 757 C CA . ARG A 1 93 ? 10.665 7.024 1.880 1.00 75.00 93 ARG A CA 1
ATOM 758 C C . ARG A 1 93 ? 11.101 6.057 2.984 1.00 75.00 93 ARG A C 1
ATOM 760 O O . ARG A 1 93 ? 10.514 4.995 3.148 1.00 75.00 93 ARG A O 1
ATOM 767 N N . GLY A 1 94 ? 12.093 6.456 3.784 1.00 78.38 94 GLY A N 1
ATOM 768 C CA . GLY A 1 94 ? 12.595 5.639 4.901 1.00 78.38 94 GLY A CA 1
ATOM 769 C C . GLY A 1 94 ? 11.562 5.399 6.011 1.00 78.38 94 GLY A C 1
ATOM 770 O O . GLY A 1 94 ? 11.542 4.326 6.616 1.00 78.38 94 GLY A O 1
ATOM 771 N N . ASP A 1 95 ? 10.666 6.364 6.237 1.00 82.81 95 ASP A N 1
ATOM 772 C CA . ASP A 1 95 ? 9.565 6.232 7.200 1.00 82.81 95 ASP A CA 1
ATOM 773 C C . ASP A 1 95 ? 8.582 5.133 6.771 1.00 82.81 95 ASP A C 1
ATOM 775 O O . ASP A 1 95 ? 8.184 4.300 7.584 1.00 82.81 95 ASP A O 1
ATOM 779 N N . ASP A 1 96 ? 8.242 5.085 5.478 1.00 82.25 96 ASP A N 1
ATOM 780 C CA . ASP A 1 96 ? 7.347 4.069 4.920 1.00 82.25 96 ASP A CA 1
ATOM 781 C C . ASP A 1 96 ? 7.961 2.667 5.060 1.00 82.25 96 ASP A C 1
ATOM 783 O O . ASP A 1 96 ? 7.272 1.732 5.468 1.00 82.25 96 ASP A O 1
ATOM 787 N N . TYR A 1 97 ? 9.267 2.525 4.793 1.00 82.88 97 TYR A N 1
ATOM 788 C CA . TYR A 1 97 ? 9.994 1.273 5.016 1.00 82.88 97 TYR A CA 1
ATOM 789 C C . TYR A 1 97 ? 9.925 0.839 6.485 1.00 82.88 97 TYR A C 1
ATOM 791 O O . TYR A 1 97 ? 9.592 -0.307 6.782 1.00 82.88 97 TYR A O 1
ATOM 799 N N . SER A 1 98 ? 10.190 1.762 7.412 1.00 83.56 98 SER A N 1
ATOM 800 C CA . SER A 1 98 ? 10.186 1.473 8.850 1.00 83.56 98 SER A CA 1
ATOM 801 C C . SER A 1 98 ? 8.817 0.984 9.328 1.00 83.56 98 SER A C 1
ATOM 803 O O . SER A 1 98 ? 8.750 -0.002 10.061 1.00 83.56 98 SER A O 1
ATOM 805 N N . VAL A 1 99 ? 7.736 1.604 8.845 1.00 85.06 99 VAL A N 1
ATOM 806 C CA . VAL A 1 99 ? 6.354 1.206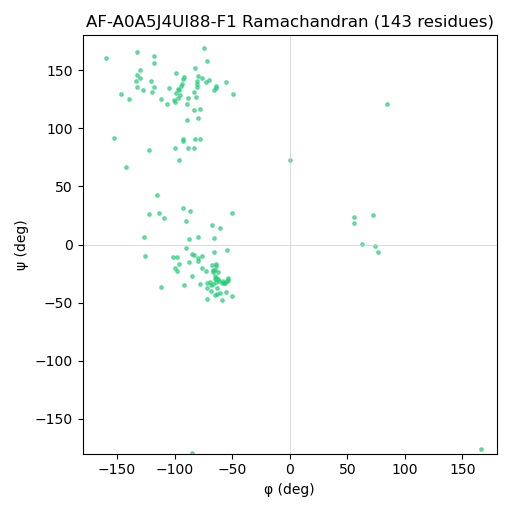 9.153 1.00 85.06 99 VAL A CA 1
ATOM 807 C C . VAL A 1 99 ? 5.982 -0.142 8.534 1.00 85.06 99 VAL A C 1
ATOM 809 O O . VAL A 1 99 ? 5.343 -0.958 9.195 1.00 85.06 99 VAL A O 1
ATOM 812 N N . CYS A 1 100 ? 6.402 -0.422 7.297 1.00 82.75 100 CYS A N 1
ATOM 813 C CA . CYS A 1 100 ? 6.146 -1.723 6.669 1.00 82.75 100 CYS A CA 1
ATOM 814 C C . CYS A 1 100 ? 6.836 -2.867 7.431 1.00 82.75 100 CYS A C 1
ATOM 816 O O . CYS A 1 100 ? 6.267 -3.950 7.573 1.00 82.75 100 CYS A O 1
ATOM 818 N N . ILE A 1 101 ? 8.044 -2.622 7.951 1.00 82.50 101 ILE A N 1
ATOM 819 C CA . ILE A 1 101 ? 8.778 -3.592 8.771 1.00 82.50 101 ILE A CA 1
ATOM 820 C C . ILE A 1 101 ? 8.136 -3.741 10.157 1.00 82.50 101 ILE A C 1
ATOM 822 O O . ILE A 1 101 ? 7.930 -4.867 10.605 1.00 82.50 101 ILE A O 1
ATOM 826 N N . SER A 1 102 ? 7.794 -2.642 10.841 1.00 83.75 102 SER A N 1
ATOM 827 C CA . SER A 1 102 ? 7.172 -2.713 12.174 1.00 83.75 102 SER A CA 1
ATOM 828 C C . SER A 1 102 ? 5.771 -3.322 12.134 1.00 83.75 102 SER A C 1
ATOM 830 O O . SER A 1 102 ? 5.384 -4.039 13.049 1.00 83.75 102 SER A O 1
ATOM 832 N N . GLY A 1 103 ? 5.026 -3.066 11.057 1.00 80.62 103 GLY A N 1
ATOM 833 C CA . GLY A 1 103 ? 3.697 -3.617 10.805 1.00 80.62 103 GLY A CA 1
ATOM 834 C C . GLY A 1 103 ? 3.700 -5.051 10.275 1.00 80.62 103 GLY A C 1
ATOM 835 O O . GLY A 1 103 ? 2.646 -5.545 9.895 1.00 80.62 103 GLY A O 1
ATOM 836 N N . SER A 1 104 ? 4.861 -5.718 10.218 1.00 79.88 104 SER A N 1
ATOM 837 C CA . SER A 1 104 ? 5.008 -7.100 9.731 1.00 79.88 104 SER A CA 1
ATOM 838 C C . SER A 1 104 ? 4.475 -7.338 8.309 1.00 79.88 104 SER A C 1
ATOM 840 O O . SER A 1 104 ? 4.167 -8.469 7.939 1.00 79.88 104 SER A O 1
ATOM 842 N N . VAL A 1 105 ? 4.399 -6.281 7.493 1.00 78.12 105 VAL A N 1
ATOM 843 C CA . VAL A 1 105 ? 4.004 -6.354 6.074 1.00 78.12 105 VAL A CA 1
ATOM 844 C C . VAL A 1 105 ? 5.113 -7.001 5.257 1.00 78.12 105 VAL A C 1
ATOM 846 O O . VAL A 1 105 ? 4.841 -7.711 4.295 1.00 78.12 105 VAL A O 1
ATOM 849 N N . MET A 1 106 ? 6.364 -6.775 5.666 1.00 74.31 106 MET A N 1
ATOM 850 C CA . MET A 1 106 ? 7.544 -7.409 5.095 1.00 74.31 106 MET A CA 1
ATOM 851 C C . MET A 1 106 ? 8.486 -7.933 6.162 1.00 74.31 106 MET A C 1
ATOM 853 O O . MET A 1 106 ? 8.790 -7.257 7.146 1.00 74.31 106 MET A O 1
ATOM 857 N N . THR A 1 107 ? 9.052 -9.107 5.896 1.00 63.94 107 THR A N 1
ATOM 858 C CA . THR A 1 107 ? 10.262 -9.559 6.577 1.00 63.94 107 THR A CA 1
ATOM 859 C C . THR A 1 107 ? 11.489 -9.130 5.769 1.00 63.94 107 THR A C 1
ATOM 861 O O . THR A 1 107 ? 11.478 -9.169 4.542 1.00 63.94 107 THR A O 1
ATOM 864 N N . ARG A 1 108 ? 12.600 -8.762 6.431 1.00 60.19 108 ARG A N 1
ATOM 865 C CA . ARG A 1 108 ? 13.868 -8.332 5.780 1.00 60.19 108 ARG A CA 1
ATOM 866 C C . ARG A 1 108 ? 14.456 -9.335 4.761 1.00 60.19 108 ARG A C 1
ATOM 868 O O . ARG A 1 108 ? 15.487 -9.053 4.161 1.00 60.19 108 ARG A O 1
ATOM 875 N N . LYS A 1 109 ? 13.857 -10.521 4.624 1.00 53.69 109 LYS A N 1
ATOM 876 C CA . LYS A 1 109 ? 14.282 -11.624 3.757 1.00 53.69 109 LYS A CA 1
ATOM 877 C C . LYS A 1 109 ? 13.527 -11.685 2.425 1.00 53.69 109 LYS A C 1
ATOM 879 O O . LYS A 1 109 ? 13.943 -12.431 1.543 1.00 53.69 109 LYS A O 1
ATOM 884 N N . GLU A 1 110 ? 12.453 -10.920 2.252 1.00 57.28 110 GLU A N 1
ATOM 885 C CA . GLU A 1 110 ? 11.697 -10.884 1.000 1.00 57.28 110 GLU A CA 1
ATOM 886 C C . GLU A 1 110 ? 12.390 -9.941 0.010 1.00 57.28 110 GLU A C 1
ATOM 888 O O . GLU A 1 110 ? 12.147 -8.741 -0.029 1.00 57.28 110 GLU A O 1
ATOM 893 N N . GLY A 1 111 ? 13.290 -10.495 -0.806 1.00 49.25 111 GLY A N 1
ATOM 894 C CA . GLY A 1 111 ? 13.991 -9.785 -1.886 1.00 49.25 111 GLY A CA 1
ATOM 895 C C . GLY A 1 111 ? 13.099 -9.347 -3.059 1.00 49.25 111 GLY A C 1
ATOM 896 O O . GLY A 1 111 ? 13.608 -9.057 -4.139 1.00 49.25 111 GLY A O 1
ATOM 897 N N . LEU A 1 112 ? 11.776 -9.328 -2.880 1.00 57.69 112 LEU A N 1
ATOM 898 C CA . LEU A 1 112 ? 10.806 -8.944 -3.898 1.00 57.69 112 LEU A CA 1
ATOM 899 C C . LEU A 1 112 ? 10.499 -7.455 -3.774 1.00 57.69 112 LEU A C 1
ATOM 901 O O . LEU A 1 112 ? 9.629 -7.002 -3.038 1.00 57.69 112 LEU A O 1
ATOM 905 N N . ILE A 1 113 ? 11.287 -6.698 -4.522 1.00 63.34 113 ILE A N 1
ATOM 906 C CA . ILE A 1 113 ? 11.283 -5.245 -4.550 1.00 63.34 113 ILE A CA 1
ATOM 907 C C . ILE A 1 113 ? 10.280 -4.776 -5.606 1.00 63.34 113 ILE A C 1
ATOM 909 O O . ILE A 1 113 ? 10.532 -4.873 -6.805 1.00 63.34 113 ILE A O 1
ATOM 913 N N . ALA A 1 114 ? 9.138 -4.249 -5.164 1.00 69.88 114 ALA A N 1
ATOM 914 C CA . ALA A 1 114 ? 8.223 -3.510 -6.029 1.00 69.88 114 ALA A CA 1
ATOM 915 C C . ALA A 1 114 ? 8.699 -2.056 -6.154 1.00 69.88 114 ALA A C 1
ATOM 917 O O . ALA A 1 114 ? 8.247 -1.177 -5.422 1.00 69.88 114 ALA A O 1
ATOM 918 N N . CYS A 1 115 ? 9.653 -1.804 -7.051 1.00 82.81 115 CYS A N 1
ATOM 919 C CA . CYS A 1 115 ? 10.036 -0.447 -7.434 1.00 82.81 115 CYS A CA 1
ATOM 920 C C . CYS A 1 115 ? 9.502 -0.156 -8.835 1.00 82.81 115 CYS A C 1
ATOM 922 O O . CYS A 1 115 ? 9.831 -0.861 -9.783 1.00 82.81 115 CYS A O 1
ATOM 924 N N . SER A 1 116 ? 8.667 0.876 -8.965 1.00 83.75 116 SER A N 1
ATOM 925 C CA . SER A 1 116 ? 8.053 1.278 -10.238 1.00 83.75 116 SER A CA 1
ATOM 926 C C . SER A 1 116 ? 8.994 2.011 -11.176 1.00 83.75 116 SER A C 1
ATOM 928 O O . SER A 1 116 ? 8.631 2.233 -12.327 1.00 83.75 116 SER A O 1
ATOM 930 N N . VAL A 1 117 ? 10.184 2.389 -10.709 1.00 85.38 117 VAL A N 1
ATOM 931 C CA . VAL A 1 117 ? 11.135 3.199 -11.469 1.00 85.38 117 VAL A CA 1
ATOM 932 C C . VAL A 1 117 ? 12.537 2.607 -11.409 1.00 85.38 117 VAL A C 1
ATOM 934 O O . VAL A 1 117 ? 12.936 2.031 -10.397 1.00 85.38 117 VAL A O 1
ATOM 937 N N . ASP A 1 118 ? 13.282 2.757 -12.496 1.00 86.25 118 ASP A N 1
ATOM 938 C CA . ASP A 1 118 ? 14.692 2.395 -12.577 1.00 86.25 118 ASP A CA 1
ATOM 939 C C . ASP A 1 118 ? 15.610 3.527 -12.070 1.00 86.25 118 ASP A C 1
ATOM 941 O O . ASP A 1 118 ? 15.164 4.612 -11.682 1.00 86.25 118 ASP A O 1
ATOM 945 N N . ASN A 1 119 ? 16.925 3.291 -12.112 1.00 85.62 119 ASN A N 1
ATOM 946 C CA . ASN A 1 119 ? 17.942 4.267 -11.697 1.00 85.62 119 ASN A CA 1
ATOM 947 C C . ASN A 1 119 ? 17.965 5.543 -12.561 1.00 85.62 119 ASN A C 1
ATOM 949 O O . ASN A 1 119 ? 18.532 6.551 -12.142 1.00 85.62 119 ASN A O 1
ATOM 953 N N . ASN A 1 120 ? 17.352 5.515 -13.747 1.00 86.12 120 ASN A N 1
ATOM 954 C CA . ASN A 1 120 ? 17.232 6.669 -14.636 1.00 86.12 120 ASN A CA 1
ATOM 955 C C . ASN A 1 120 ? 15.947 7.472 -14.362 1.00 86.12 120 ASN A C 1
ATOM 957 O O . ASN A 1 120 ? 15.722 8.515 -14.979 1.00 86.12 120 ASN A O 1
ATOM 961 N N . GLY A 1 121 ? 15.096 7.010 -13.438 1.00 85.00 121 GLY A N 1
ATOM 962 C CA . GLY A 1 121 ? 13.790 7.605 -13.171 1.00 85.00 121 GLY A CA 1
ATOM 963 C C . GLY A 1 121 ? 12.767 7.328 -14.277 1.00 85.00 121 GLY A C 1
ATOM 964 O O . GLY A 1 121 ? 11.835 8.120 -14.465 1.00 85.00 121 GLY A O 1
ATOM 965 N N . CYS A 1 122 ? 12.950 6.238 -15.024 1.00 88.25 122 CYS A N 1
ATOM 966 C CA . CYS A 1 122 ? 12.005 5.722 -16.007 1.00 88.25 122 CYS A CA 1
ATOM 967 C C . CYS A 1 122 ? 11.182 4.586 -15.410 1.00 88.25 122 CYS A C 1
ATOM 969 O O . CYS A 1 122 ? 11.683 3.826 -14.585 1.00 88.25 122 CYS A O 1
ATOM 971 N N . PHE A 1 123 ? 9.925 4.448 -15.833 1.00 89.12 123 PHE A N 1
ATOM 972 C CA . PHE A 1 123 ? 9.107 3.325 -15.386 1.00 89.12 123 PHE A CA 1
ATOM 973 C C . PHE A 1 123 ? 9.675 1.994 -15.864 1.00 89.12 123 PHE A C 1
ATOM 975 O O . PHE A 1 123 ? 10.074 1.851 -17.026 1.00 89.12 123 PHE A O 1
ATOM 982 N N . THR A 1 124 ? 9.688 1.021 -14.959 1.00 88.50 124 THR A N 1
ATOM 983 C CA . THR A 1 124 ? 10.132 -0.335 -15.263 1.00 88.50 124 THR A CA 1
ATOM 984 C C . THR A 1 124 ? 9.084 -1.079 -16.098 1.00 88.50 124 THR A C 1
ATOM 986 O O . THR A 1 124 ? 7.953 -0.627 -16.268 1.00 88.50 124 THR A O 1
ATOM 989 N N . ARG A 1 125 ? 9.452 -2.247 -16.632 1.00 89.38 125 ARG A N 1
ATOM 990 C CA . ARG A 1 125 ? 8.553 -3.094 -17.439 1.00 89.38 125 ARG A CA 1
ATOM 991 C C . ARG A 1 125 ? 7.357 -3.644 -16.658 1.00 89.38 125 ARG A C 1
ATOM 993 O O . ARG A 1 125 ? 6.386 -4.064 -17.269 1.00 89.38 125 ARG A O 1
ATOM 1000 N N . GLU A 1 126 ? 7.461 -3.702 -15.330 1.00 86.69 126 GLU A N 1
ATOM 1001 C CA . GLU A 1 126 ? 6.377 -4.127 -14.445 1.00 86.69 126 GLU A CA 1
ATOM 1002 C C . GLU A 1 126 ? 5.204 -3.141 -14.501 1.00 86.69 126 GLU A C 1
ATOM 1004 O O . GLU A 1 126 ? 4.061 -3.556 -14.347 1.00 86.69 126 GLU A O 1
ATOM 1009 N N . VAL A 1 127 ? 5.481 -1.857 -14.761 1.00 87.62 127 VAL A N 1
ATOM 1010 C CA . VAL A 1 127 ? 4.477 -0.817 -15.009 1.00 87.62 127 VAL A CA 1
ATOM 1011 C C . VAL A 1 127 ? 4.302 -0.653 -16.520 1.00 87.62 127 VAL A C 1
ATOM 1013 O O . VAL A 1 127 ? 4.776 0.312 -17.122 1.00 87.62 127 VAL A O 1
ATOM 1016 N N . ASP A 1 128 ? 3.657 -1.634 -17.143 1.00 86.62 128 ASP A N 1
ATOM 1017 C CA . ASP A 1 128 ? 3.489 -1.744 -18.597 1.00 86.62 128 ASP A CA 1
ATOM 1018 C C . ASP A 1 128 ? 2.844 -0.507 -19.245 1.00 86.62 128 ASP A C 1
ATOM 1020 O O . ASP A 1 128 ? 3.356 -0.027 -20.259 1.00 86.62 128 ASP A O 1
ATOM 1024 N N . ASP A 1 129 ? 1.828 0.085 -18.615 1.00 87.38 129 ASP A N 1
ATOM 1025 C CA . ASP A 1 129 ? 1.157 1.314 -19.078 1.00 87.38 129 ASP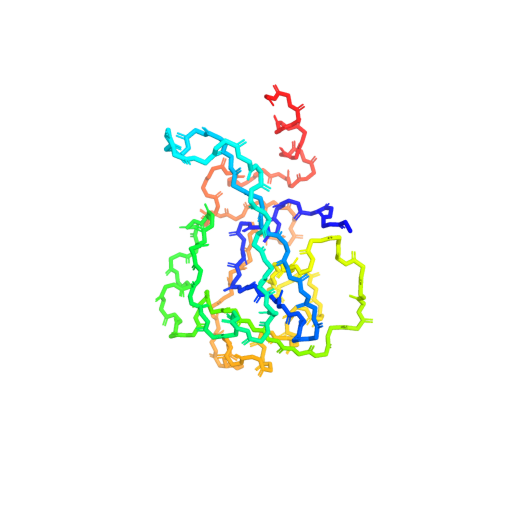 A CA 1
ATOM 1026 C C . ASP A 1 129 ? 2.118 2.493 -19.337 1.00 87.38 129 ASP A C 1
ATOM 1028 O O . ASP A 1 129 ? 1.862 3.364 -20.181 1.00 87.38 129 ASP A O 1
ATOM 1032 N N . TYR A 1 130 ? 3.247 2.537 -18.622 1.00 86.38 130 TYR A N 1
ATOM 1033 C CA . TYR A 1 130 ? 4.206 3.640 -18.683 1.00 86.38 130 TYR A CA 1
ATOM 1034 C C . TYR A 1 130 ? 5.642 3.201 -18.978 1.00 86.38 130 TYR A C 1
ATOM 1036 O O . TYR A 1 130 ? 6.534 4.053 -18.951 1.00 86.38 130 TYR A O 1
ATOM 1044 N N . ALA A 1 131 ? 5.878 1.922 -19.281 1.00 88.81 131 ALA A N 1
ATOM 1045 C CA . ALA A 1 131 ? 7.210 1.336 -19.403 1.00 88.81 131 ALA A CA 1
ATOM 1046 C C . ALA A 1 131 ? 8.147 2.177 -20.291 1.00 88.81 131 ALA A C 1
ATOM 1048 O O . ALA A 1 131 ? 7.802 2.587 -21.402 1.00 88.81 131 ALA A O 1
ATOM 1049 N N . GLY A 1 132 ? 9.343 2.472 -19.773 1.00 86.25 132 GLY A N 1
ATOM 1050 C CA . GLY A 1 132 ? 10.363 3.276 -20.454 1.00 86.25 132 GLY A CA 1
ATOM 1051 C C . GLY A 1 132 ? 10.113 4.791 -20.468 1.00 86.25 132 GLY A C 1
ATOM 1052 O O . GLY A 1 132 ? 10.994 5.543 -20.886 1.00 86.25 132 GLY A O 1
ATOM 1053 N N . ARG A 1 133 ? 8.962 5.286 -19.992 1.00 87.94 133 ARG A N 1
ATOM 1054 C CA . ARG A 1 133 ? 8.699 6.731 -19.889 1.00 87.94 133 ARG A CA 1
ATOM 1055 C C . ARG A 1 133 ? 9.350 7.304 -18.633 1.00 87.94 133 ARG A C 1
ATOM 1057 O O . ARG A 1 133 ? 9.208 6.753 -17.544 1.00 87.94 133 ARG A O 1
ATOM 1064 N N . CYS A 1 134 ? 10.001 8.460 -18.753 1.00 86.19 134 CYS A N 1
ATOM 1065 C CA . CYS A 1 134 ? 10.478 9.201 -17.586 1.00 86.19 134 CYS A CA 1
ATOM 1066 C C . CYS A 1 134 ? 9.295 9.702 -16.751 1.00 86.19 134 CYS A C 1
ATOM 1068 O O . CYS A 1 134 ? 8.393 10.359 -17.281 1.00 86.19 134 CYS A O 1
ATOM 1070 N N . VAL A 1 135 ? 9.358 9.505 -15.434 1.00 82.88 135 VAL A N 1
ATOM 1071 C CA . VAL A 1 135 ? 8.341 9.967 -14.472 1.00 82.88 135 VAL A CA 1
ATOM 1072 C C . VAL A 1 135 ? 7.994 11.446 -14.669 1.00 82.88 135 VAL A C 1
ATOM 1074 O O . VAL A 1 135 ? 6.825 11.813 -14.739 1.00 82.88 135 VAL A O 1
ATOM 1077 N N . LYS A 1 136 ? 9.012 12.298 -14.850 1.00 78.31 136 LYS A N 1
ATOM 1078 C CA . LYS A 1 136 ? 8.847 13.748 -15.067 1.00 78.31 136 LYS A CA 1
ATOM 1079 C C . LYS A 1 136 ? 7.980 14.088 -16.287 1.00 78.31 136 LYS A C 1
ATOM 1081 O O . LYS A 1 136 ? 7.301 15.110 -16.283 1.00 78.31 136 LYS A O 1
ATOM 1086 N N . ASN A 1 137 ? 8.009 13.242 -17.315 1.00 75.62 137 ASN A N 1
ATOM 1087 C CA . ASN A 1 137 ? 7.293 13.463 -18.570 1.00 75.62 137 ASN A CA 1
ATOM 1088 C C . ASN A 1 137 ? 5.899 12.829 -18.541 1.00 75.62 137 ASN A C 1
ATOM 1090 O O . ASN A 1 137 ? 4.958 13.401 -19.082 1.00 75.62 137 ASN A O 1
ATOM 1094 N N . ALA A 1 138 ? 5.751 11.681 -17.877 1.00 68.62 138 ALA A N 1
ATOM 1095 C CA . ALA A 1 138 ? 4.477 10.974 -17.770 1.00 68.62 138 ALA A CA 1
ATOM 1096 C C . ALA A 1 138 ? 3.442 11.728 -16.915 1.00 68.62 138 ALA A C 1
ATOM 1098 O O . ALA A 1 138 ? 2.260 11.727 -17.248 1.0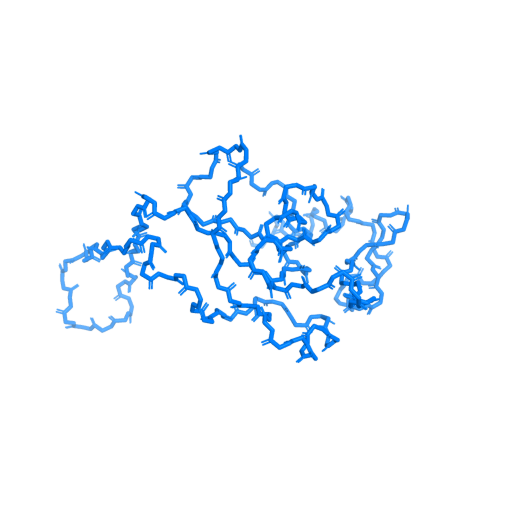0 68.62 138 ALA A O 1
ATOM 1099 N N . ILE A 1 139 ? 3.883 12.430 -15.861 1.00 58.84 139 ILE A N 1
ATOM 1100 C CA . ILE A 1 139 ? 2.991 13.164 -14.942 1.00 58.84 139 ILE A CA 1
ATOM 1101 C C . ILE A 1 139 ? 2.201 14.276 -15.657 1.00 58.84 139 ILE A C 1
ATOM 1103 O O . ILE A 1 139 ? 1.058 14.539 -15.298 1.00 58.84 139 ILE A O 1
ATOM 1107 N N . LYS A 1 140 ? 2.757 14.895 -16.708 1.00 50.50 140 LYS A N 1
ATOM 1108 C CA . LYS A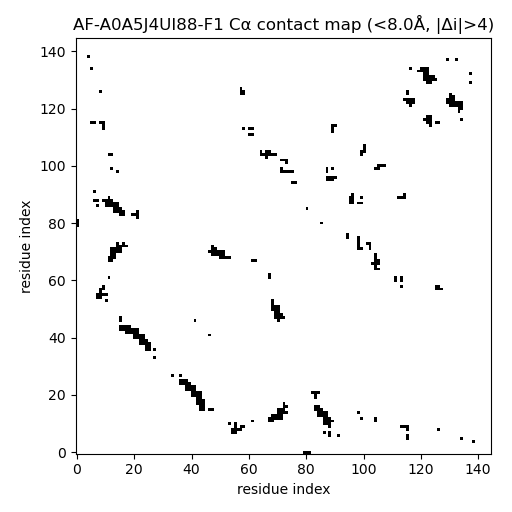 1 140 ? 2.067 15.959 -17.463 1.00 50.50 140 LYS A CA 1
ATOM 1109 C C . LYS A 1 140 ? 0.848 15.477 -18.254 1.00 50.50 140 LYS A C 1
ATOM 1111 O O . LYS A 1 140 ? 0.042 16.303 -18.662 1.00 50.50 140 LYS A O 1
ATOM 1116 N N . ILE A 1 141 ? 0.719 14.174 -18.502 1.00 42.94 141 ILE A N 1
ATOM 1117 C CA . ILE A 1 141 ? -0.342 13.638 -19.365 1.00 42.94 141 ILE A CA 1
ATOM 1118 C C . ILE A 1 141 ? -1.649 13.430 -18.577 1.00 42.94 141 ILE A C 1
ATOM 1120 O O . ILE A 1 141 ? -2.723 13.555 -19.151 1.00 42.94 141 ILE A O 1
ATOM 1124 N N . GLN A 1 142 ? -1.585 13.201 -17.259 1.00 42.75 142 GLN A N 1
ATOM 1125 C CA . GLN A 1 142 ? -2.775 12.958 -16.424 1.00 42.75 142 GLN A CA 1
ATOM 1126 C C . GLN A 1 142 ? -3.503 14.227 -15.949 1.00 42.75 142 GLN A C 1
ATOM 1128 O O . GLN A 1 142 ? -4.593 14.120 -15.406 1.00 42.75 142 GLN A O 1
ATOM 1133 N N . SER A 1 143 ? -2.944 15.426 -16.142 1.00 35.81 143 SER A N 1
ATOM 1134 C CA . SER A 1 143 ? -3.588 16.685 -15.725 1.00 35.81 143 SER A CA 1
ATOM 1135 C C . SER A 1 143 ? -4.548 17.285 -16.766 1.00 35.81 143 SER A C 1
ATOM 1137 O O . SER A 1 143 ? -5.034 18.390 -16.552 1.00 35.81 143 SER A O 1
ATOM 1139 N N . ASN A 1 144 ? -4.792 16.592 -17.886 1.00 29.27 144 ASN A N 1
ATOM 1140 C CA . ASN A 1 144 ? -5.622 17.056 -19.009 1.00 29.27 144 ASN A CA 1
ATOM 1141 C C . ASN A 1 144 ? -6.809 16.119 -19.329 1.00 29.27 144 ASN A C 1
ATOM 1143 O O . ASN A 1 144 ? -7.266 16.085 -20.473 1.00 29.27 144 ASN A O 1
ATOM 1147 N N . GLN A 1 145 ? -7.308 15.360 -18.349 1.00 30.30 145 GLN A N 1
ATOM 1148 C CA . GLN A 1 145 ? -8.561 14.602 -18.465 1.00 30.30 145 GLN A CA 1
ATOM 1149 C C . GLN A 1 145 ? -9.520 14.954 -17.336 1.00 30.30 145 GLN A C 1
ATOM 1151 O O . GLN A 1 145 ? -9.033 15.130 -16.197 1.00 30.30 145 GLN A O 1
#

Sequence (145 aa):
MVNTSQTLLSNLTLYVHLKYSIFRCFDAKDVDVVLNNAIVTIKGSDLLERYHETLFKYFKNLELMPCRHIIVSGDYFKRDSVTGIIHCTLFFRGDDYSVCISGSVMTRKEGLIACSVDNNGCFTREVDDYAGRCVKNAIKIQSNQ

Organism: NCBI:txid222440

Secondary structure (DSSP, 8-state):
----GGGGGG--EEEE-TTPEEEEPPPTTS-TT--S---EEEEHHHHTT-B---S----GGGGG-TTTTBEE----S----SSSEEEE-TTT-HHHHHHHHHTTS--TT------SB-TTSBBPTTSGGGTT-BHHHHGGGGGG-

Foldseek 3Di:
DCPQVLQLQQFWEKEAEQADWAWDWDDPPPDPPDPDGDIDIDGSVNQAQDADDRPHDLQVVSVVQPRTRGYFYDCQPDDPDPRRMDTAFCPPDPSSVVRCVVSVSDDPPPPRHRDQADPVQAGPVSPVVGHRHHSVVVVVVVVPD

Mean predicted aligned error: 10.15 Å

Solvent-accessible surface area (backbone atoms only — not comparable to full-atom values): 8947 Å² total; per-residue (Å²): 115,90,89,52,73,74,52,59,56,30,56,48,33,38,39,30,47,58,91,42,70,36,79,48,80,70,67,88,83,74,58,103,78,68,97,58,87,60,75,47,78,41,49,27,59,79,46,52,69,40,77,56,88,71,97,52,83,45,55,66,72,55,74,75,43,91,42,52,29,28,26,31,54,69,90,68,95,70,84,68,54,93,69,57,58,42,82,26,30,68,82,86,37,72,66,32,33,52,40,37,46,73,46,57,42,46,62,102,77,67,86,76,76,63,62,50,49,47,98,85,45,22,25,29,75,58,38,63,97,45,42,71,39,41,52,84,64,56,61,69,64,69,79,77,117

Nearest PDB structures (foldseek):
  8wnd-assembly1_A  TM=8.317E-01  e=3.924E-10  Saccharomyces cerevisiae
  8z1p-assembly1_A  TM=8.364E-01  e=2.825E-09  Saccharomyces cerevisiae
  7d5c-assembly1_A  TM=8.272E-01  e=3.676E-09  Saccharomyces cerevisiae S288C
  6ldk-assembly1_A  TM=8.102E-01  e=9.869E-08  Candida albicans SC5314
  8wnd-assembly1_B  TM=7.194E-01  e=1.465E-07  Saccharomyces cerevisiae

Radius of gyration: 17.08 Å; Cα contacts (8 Å, |Δi|>4): 227; chains: 1; bounding box: 51×31×38 Å

pLDDT: mean 72.88, std 14.88, range [29.27, 89.38]

InterPro domains:
  IPR009008 Valyl/Leucyl/Isoleucyl-tRNA synthetase, editing domain [G3DSA:3.90.740.10] (2-144)
  IPR009008 Valyl/Leucyl/Isoleucyl-tRNA synthetase, editing domain [SSF50677] (6-140)
  IPR023586 Isoleucine-tRNA ligase, type 2 [PTHR42780] (4-138)